Protein AF-A0A9I9E5L6-F1 (afdb_monomer)

Mean predicted aligned error: 13.13 Å

Secondary structure (DSSP, 8-state):
------------PPPPHHHHHHHHHHHHHHHHHS-TT--SGGGS-HHHHHHHHHHHHHHH---TTSHHHHHHHHHHHHHHHHHHHHHHHHHHTT-SSHHHHHHS--GGGT-----

pLDDT: mean 70.97, std 14.13, range [36.5, 89.25]

Structure (mmCIF, N/CA/C/O backbone):
data_AF-A0A9I9E5L6-F1
#
_entry.id   AF-A0A9I9E5L6-F1
#
loop_
_atom_site.group_PDB
_atom_site.id
_atom_site.type_symbol
_atom_site.label_atom_id
_atom_site.label_alt_id
_atom_site.label_comp_id
_atom_site.label_asym_id
_atom_site.label_entity_id
_atom_site.label_seq_id
_atom_site.pdbx_PDB_ins_code
_atom_site.Cartn_x
_atom_site.Cartn_y
_atom_site.Cartn_z
_atom_site.occupancy
_atom_site.B_iso_or_equiv
_atom_site.auth_seq_id
_atom_site.auth_comp_id
_atom_site.auth_asym_id
_atom_site.auth_atom_id
_atom_site.pdbx_PDB_model_num
ATOM 1 N N . MET A 1 1 ? 13.485 48.054 -10.323 1.00 51.59 1 MET A N 1
ATOM 2 C CA . MET A 1 1 ? 12.262 47.232 -10.395 1.00 51.59 1 MET A CA 1
ATOM 3 C C . MET A 1 1 ? 12.405 46.462 -11.680 1.00 51.59 1 MET A C 1
ATOM 5 O O . MET A 1 1 ? 12.017 46.977 -12.714 1.00 51.59 1 MET A O 1
ATOM 9 N N . ASP A 1 2 ? 13.037 45.298 -11.612 1.00 38.62 2 ASP A N 1
ATOM 10 C CA . ASP A 1 2 ? 13.203 44.422 -12.765 1.00 38.62 2 ASP A CA 1
ATOM 11 C C . ASP A 1 2 ? 12.664 43.060 -12.358 1.00 38.62 2 ASP A C 1
ATOM 13 O O . ASP A 1 2 ? 13.010 42.520 -11.305 1.00 38.62 2 ASP A O 1
ATOM 17 N N . ALA A 1 3 ? 11.682 42.619 -13.134 1.00 43.84 3 ALA A N 1
ATOM 1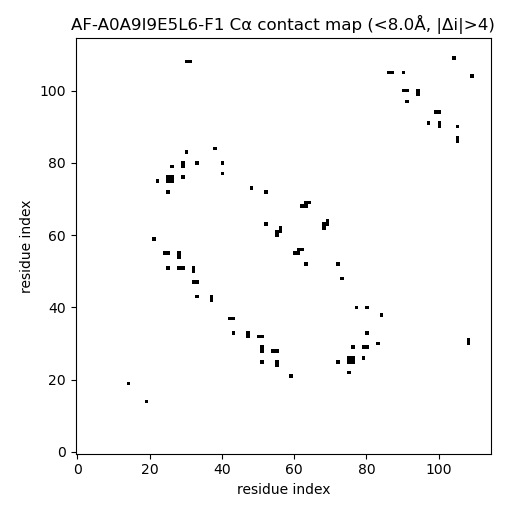8 C CA . ALA A 1 3 ? 10.855 41.463 -12.873 1.00 43.84 3 ALA A CA 1
ATOM 19 C C . ALA A 1 3 ? 11.687 40.178 -12.9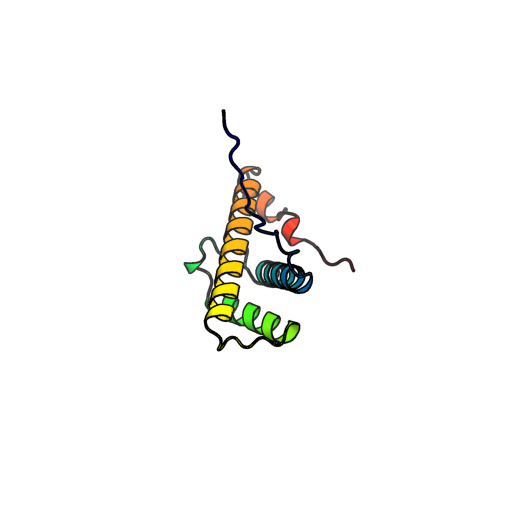36 1.00 43.84 3 ALA A C 1
ATOM 21 O O . ALA A 1 3 ? 12.451 39.963 -13.876 1.00 43.84 3 ALA A O 1
ATOM 22 N N . PHE A 1 4 ? 11.491 39.316 -11.940 1.00 43.53 4 PHE A N 1
ATOM 23 C CA . PHE A 1 4 ? 11.921 37.927 -11.981 1.00 43.53 4 PHE A CA 1
ATOM 24 C C . PHE A 1 4 ? 11.260 37.240 -13.180 1.00 43.53 4 PHE A C 1
ATOM 26 O O . PHE A 1 4 ? 10.036 37.146 -13.262 1.00 43.53 4 PHE A O 1
ATOM 33 N N . HIS A 1 5 ? 12.084 36.781 -14.117 1.00 52.75 5 HIS A N 1
ATOM 34 C CA . HIS A 1 5 ? 11.692 35.789 -15.104 1.00 52.75 5 HIS A CA 1
ATOM 35 C C . HIS A 1 5 ? 11.777 34.425 -14.404 1.00 52.75 5 HIS A C 1
ATOM 37 O O . HIS A 1 5 ? 12.830 33.792 -14.380 1.00 52.75 5 HIS A O 1
ATOM 43 N N . ASP A 1 6 ? 10.689 34.027 -13.747 1.00 52.31 6 ASP A N 1
ATOM 44 C CA . ASP A 1 6 ? 10.504 32.667 -13.235 1.00 52.31 6 ASP A CA 1
ATOM 45 C C . ASP A 1 6 ? 10.082 31.773 -14.410 1.00 52.31 6 ASP A C 1
ATOM 47 O O . ASP A 1 6 ? 8.902 31.517 -14.650 1.00 52.31 6 ASP A O 1
ATOM 51 N N . ASP A 1 7 ? 11.066 31.347 -15.201 1.00 51.38 7 ASP A N 1
ATOM 52 C CA . ASP A 1 7 ? 10.886 30.292 -16.195 1.00 51.38 7 ASP A CA 1
ATOM 53 C C . ASP A 1 7 ? 11.178 28.951 -15.516 1.00 51.38 7 ASP A C 1
ATOM 55 O O . ASP A 1 7 ? 12.300 28.442 -15.511 1.00 51.38 7 ASP A O 1
ATOM 59 N N . HIS A 1 8 ? 10.151 28.389 -14.883 1.00 44.84 8 HIS A N 1
ATOM 60 C CA . HIS A 1 8 ? 10.152 26.979 -14.525 1.00 44.84 8 HIS A CA 1
ATOM 61 C C . HIS A 1 8 ? 8.966 26.293 -15.207 1.00 44.84 8 HIS A C 1
ATOM 63 O O . HIS A 1 8 ? 7.903 26.129 -14.606 1.00 44.84 8 HIS A O 1
ATOM 69 N N . PRO A 1 9 ? 9.120 25.810 -16.452 1.00 48.22 9 PRO A N 1
ATOM 70 C CA . PRO A 1 9 ? 8.153 24.9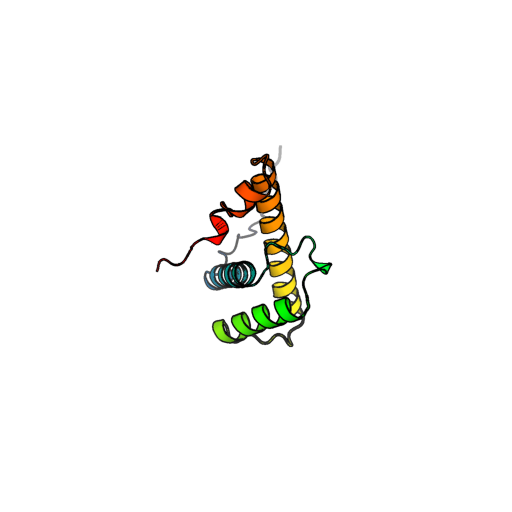20 -17.054 1.00 48.22 9 PRO A CA 1
ATOM 71 C C . PRO A 1 9 ? 8.465 23.515 -16.538 1.00 48.22 9 PRO A C 1
ATOM 73 O O . PRO A 1 9 ? 8.826 22.615 -17.297 1.00 48.22 9 PRO A O 1
ATOM 76 N N . TRP A 1 10 ? 8.338 23.294 -15.223 1.00 44.62 10 TRP A N 1
ATOM 77 C CA . TRP A 1 10 ? 8.156 21.930 -14.737 1.00 44.62 10 TRP A CA 1
ATOM 78 C C . TRP A 1 10 ? 6.715 21.547 -15.034 1.00 44.62 10 TRP A C 1
ATOM 80 O O . TRP A 1 10 ? 5.848 21.550 -14.169 1.00 44.62 10 TRP A O 1
ATOM 90 N N . SER A 1 11 ? 6.474 21.295 -16.321 1.00 42.81 11 SER A N 1
ATOM 91 C CA . SER A 1 11 ? 5.306 20.597 -16.823 1.00 42.81 11 SER A CA 1
ATOM 92 C C . SER A 1 11 ? 5.013 19.453 -15.860 1.00 42.81 11 SER A C 1
ATOM 94 O O . SER A 1 11 ? 5.773 18.482 -15.785 1.00 42.81 11 SER A O 1
ATOM 96 N N . GLU A 1 12 ? 3.927 19.583 -15.098 1.00 54.50 12 GLU A N 1
ATOM 97 C CA . GLU A 1 12 ? 3.240 18.446 -14.510 1.00 54.50 12 GLU A CA 1
ATOM 98 C C . GLU A 1 12 ? 2.837 17.569 -15.691 1.00 54.50 12 GLU A C 1
ATOM 100 O O . GLU A 1 12 ? 1.794 17.751 -16.319 1.00 54.50 12 GLU A O 1
ATOM 105 N N . LYS A 1 13 ? 3.752 16.682 -16.092 1.00 58.09 13 LYS A N 1
ATOM 106 C CA . LYS A 1 13 ? 3.489 15.689 -17.122 1.00 58.09 13 LYS A CA 1
ATOM 107 C C . LYS A 1 13 ? 2.217 14.981 -16.675 1.00 58.09 13 LYS A C 1
ATOM 109 O O . LYS A 1 13 ? 2.199 14.502 -15.536 1.00 58.09 13 LYS A O 1
ATOM 114 N N . PRO A 1 14 ? 1.169 14.918 -17.513 1.00 46.09 14 PRO A N 1
ATOM 115 C CA . PRO A 1 14 ? -0.045 14.226 -17.131 1.00 46.09 14 PRO A CA 1
ATOM 116 C C . PRO A 1 14 ? 0.355 12.811 -16.729 1.00 46.09 14 PRO A C 1
ATOM 118 O O . PRO A 1 14 ? 0.989 12.088 -17.504 1.00 46.09 14 PRO A O 1
ATOM 121 N N . ILE A 1 15 ? 0.080 12.467 -15.471 1.00 61.72 15 ILE A N 1
ATOM 122 C CA . ILE A 1 15 ? 0.402 11.158 -14.918 1.00 61.72 15 ILE A CA 1
ATOM 123 C C . ILE A 1 15 ? -0.262 10.150 -15.846 1.00 61.72 15 ILE A C 1
ATOM 125 O O . ILE A 1 15 ? -1.472 10.209 -16.069 1.00 61.72 15 ILE A O 1
ATOM 129 N N . SER A 1 16 ? 0.550 9.280 -16.451 1.00 70.12 16 SER A N 1
ATOM 130 C CA . SER A 1 16 ? 0.058 8.312 -17.425 1.00 70.12 16 SER A CA 1
ATOM 131 C C . SER A 1 16 ? -1.147 7.572 -16.833 1.00 70.12 16 SER A C 1
ATOM 133 O O . SER A 1 16 ? -1.044 7.076 -15.705 1.00 70.12 16 SER A O 1
ATOM 135 N N . PRO A 1 17 ? -2.269 7.435 -17.564 1.00 67.75 17 PRO A N 1
ATOM 136 C CA . PRO A 1 17 ? -3.419 6.660 -17.102 1.00 67.75 17 PRO A CA 1
ATOM 137 C C . PRO A 1 17 ? -3.036 5.239 -16.664 1.00 67.75 17 PRO A C 1
ATOM 139 O O . PRO A 1 17 ? -3.675 4.659 -15.790 1.00 67.75 17 PRO A O 1
ATOM 142 N N . HIS A 1 18 ? -1.953 4.696 -17.229 1.00 70.00 18 HIS A N 1
ATOM 143 C CA . HIS A 1 18 ? -1.385 3.412 -16.836 1.00 70.00 18 HIS A CA 1
ATOM 144 C C . HIS A 1 18 ? -0.774 3.426 -15.428 1.00 70.00 18 HIS A C 1
ATOM 146 O O . HIS A 1 18 ? -0.969 2.471 -14.683 1.00 70.00 18 HIS A O 1
ATOM 152 N N . ALA A 1 19 ? -0.083 4.503 -15.045 1.00 68.94 19 ALA A N 1
ATOM 153 C CA . ALA A 1 19 ? 0.477 4.662 -13.704 1.00 68.94 19 ALA A CA 1
ATOM 154 C C . ALA A 1 19 ? -0.633 4.826 -12.656 1.00 68.94 19 ALA A C 1
ATOM 156 O O . ALA A 1 19 ? -0.571 4.211 -11.597 1.00 68.94 19 ALA A O 1
ATOM 157 N N . VAL A 1 20 ? -1.694 5.573 -12.98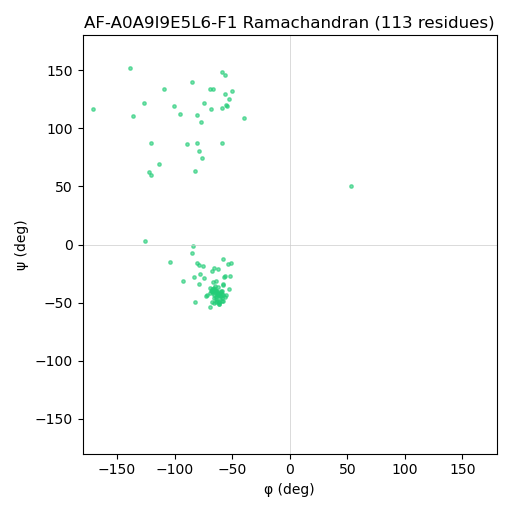8 1.00 74.06 20 VAL A N 1
ATOM 158 C CA . VAL A 1 20 ? -2.868 5.725 -12.113 1.00 74.06 20 VAL A CA 1
ATOM 159 C C . VAL A 1 20 ? -3.571 4.383 -11.893 1.00 74.06 20 VAL A C 1
ATOM 161 O O . VAL A 1 20 ? -3.825 4.004 -10.752 1.00 74.06 20 VAL A O 1
ATOM 164 N N . ARG A 1 21 ? -3.839 3.626 -12.968 1.00 77.62 21 ARG A N 1
ATOM 165 C CA . ARG A 1 21 ? -4.451 2.287 -12.877 1.00 77.62 21 ARG A CA 1
ATOM 166 C C . ARG A 1 21 ? -3.577 1.304 -12.105 1.00 77.62 21 ARG A C 1
ATOM 168 O O . ARG A 1 21 ? -4.098 0.480 -11.362 1.00 77.62 21 ARG A O 1
ATOM 175 N N . PHE A 1 22 ? -2.260 1.403 -12.264 1.00 75.06 22 PHE A N 1
ATOM 176 C CA . PHE A 1 22 ? -1.315 0.560 -11.549 1.00 75.06 22 PHE A CA 1
ATOM 177 C C . PHE A 1 22 ? -1.342 0.827 -10.040 1.00 75.06 22 PHE A C 1
ATOM 179 O O . PHE A 1 22 ? -1.545 -0.105 -9.265 1.00 75.06 22 PHE A O 1
ATOM 186 N N . SER A 1 23 ? -1.246 2.092 -9.619 1.00 75.69 23 SER A N 1
ATOM 187 C CA . SER A 1 23 ? -1.381 2.472 -8.207 1.00 75.69 23 SER A CA 1
ATOM 188 C C . SER A 1 23 ? -2.727 2.042 -7.617 1.00 75.69 23 SER A C 1
ATOM 190 O O . SER A 1 23 ? -2.765 1.458 -6.540 1.00 75.69 23 SER A O 1
ATOM 192 N N . GLN A 1 24 ? -3.829 2.231 -8.349 1.00 78.38 24 GLN A N 1
ATOM 193 C CA . GLN A 1 24 ? -5.156 1.799 -7.895 1.00 78.38 24 GLN A CA 1
ATOM 194 C C . GLN A 1 24 ? -5.263 0.278 -7.729 1.00 78.38 24 GLN A C 1
ATOM 196 O O . GLN A 1 24 ? -5.867 -0.199 -6.769 1.00 78.38 24 GLN A O 1
ATOM 201 N N . ALA A 1 25 ? -4.675 -0.500 -8.640 1.00 77.38 25 ALA A N 1
ATOM 202 C CA . ALA A 1 25 ? -4.665 -1.952 -8.524 1.00 77.38 25 ALA A CA 1
ATOM 203 C C . ALA A 1 25 ? -3.826 -2.422 -7.328 1.00 77.38 25 ALA A C 1
ATOM 205 O O . ALA A 1 25 ? -4.243 -3.345 -6.628 1.00 77.38 25 ALA A O 1
ATOM 206 N N . ILE A 1 26 ? -2.696 -1.759 -7.051 1.00 74.56 26 ILE A N 1
ATOM 207 C CA . ILE A 1 26 ? -1.902 -2.001 -5.838 1.00 74.56 26 ILE A CA 1
ATOM 208 C C . ILE A 1 26 ? -2.758 -1.744 -4.599 1.00 74.56 26 ILE A C 1
ATOM 210 O O . ILE A 1 26 ? -2.831 -2.609 -3.729 1.00 74.56 26 ILE A O 1
ATOM 214 N N . ASP A 1 27 ? -3.464 -0.614 -4.545 1.00 76.25 27 ASP A N 1
ATOM 215 C CA . ASP A 1 27 ? -4.326 -0.279 -3.411 1.00 76.25 27 ASP A CA 1
ATOM 216 C C . ASP A 1 27 ? -5.416 -1.327 -3.175 1.00 76.25 27 ASP A C 1
ATOM 218 O O . ASP A 1 27 ? -5.674 -1.711 -2.033 1.00 76.25 27 ASP A O 1
ATOM 222 N N . VAL A 1 28 ? -6.053 -1.814 -4.243 1.00 78.69 28 VAL A N 1
ATOM 223 C CA . VAL A 1 28 ? -7.084 -2.856 -4.152 1.00 78.69 28 VAL A CA 1
ATOM 224 C C . VAL A 1 28 ? -6.488 -4.176 -3.668 1.00 78.69 28 VAL A C 1
ATOM 226 O O . VAL A 1 28 ? -7.052 -4.790 -2.762 1.00 78.69 28 VAL A O 1
ATOM 229 N N . CYS A 1 29 ? -5.349 -4.606 -4.221 1.00 73.19 29 CYS A N 1
ATOM 230 C CA . CYS A 1 29 ? -4.688 -5.847 -3.806 1.00 73.19 29 CYS A CA 1
ATOM 231 C C . CYS A 1 29 ? -4.267 -5.775 -2.334 1.00 73.19 29 CYS A C 1
ATOM 233 O O . CYS A 1 29 ? -4.519 -6.698 -1.562 1.00 73.19 29 CYS A O 1
ATOM 235 N N . VAL A 1 30 ? -3.705 -4.642 -1.911 1.00 70.88 30 VAL A N 1
ATOM 236 C CA . VAL A 1 30 ? -3.340 -4.380 -0.516 1.00 70.88 30 VAL A CA 1
ATOM 237 C C . VAL A 1 30 ? -4.576 -4.424 0.377 1.00 70.88 30 VAL A C 1
ATOM 239 O O . VAL A 1 30 ? -4.610 -5.175 1.340 1.00 70.88 30 VAL A O 1
ATOM 242 N N . ARG A 1 31 ? -5.649 -3.701 0.058 1.00 68.88 31 ARG A N 1
ATOM 243 C CA . ARG A 1 31 ? -6.851 -3.685 0.911 1.00 68.88 31 ARG A CA 1
ATOM 244 C C . ARG A 1 31 ? -7.554 -5.040 0.999 1.00 68.88 31 ARG A C 1
ATOM 246 O O . ARG A 1 31 ? -8.067 -5.368 2.06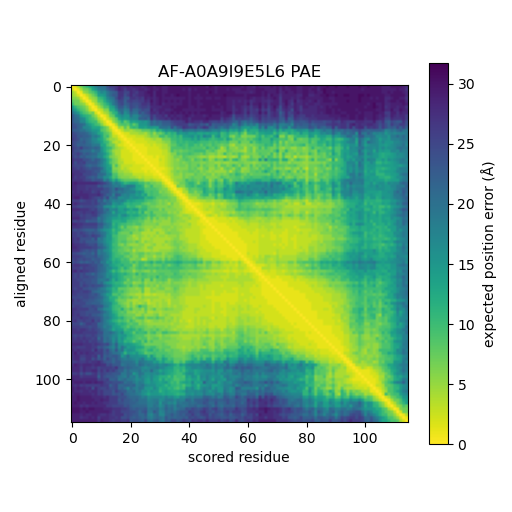3 1.00 68.88 31 ARG A O 1
ATOM 253 N N . LYS A 1 32 ? -7.569 -5.824 -0.085 1.00 70.81 32 LYS A N 1
ATOM 254 C CA . LYS A 1 32 ? -8.132 -7.186 -0.092 1.00 70.81 32 LYS A CA 1
ATOM 255 C C . LYS A 1 32 ? -7.313 -8.150 0.760 1.00 70.81 32 LYS A C 1
ATOM 257 O O . LYS A 1 32 ? -7.882 -9.017 1.416 1.00 70.81 32 LYS A O 1
ATOM 262 N N . THR A 1 33 ? -5.991 -8.005 0.736 1.00 65.31 33 THR A N 1
ATOM 263 C CA . THR A 1 33 ? -5.086 -8.983 1.350 1.00 65.31 33 THR A CA 1
ATOM 264 C C . THR A 1 33 ? -4.737 -8.618 2.793 1.00 65.31 33 THR A C 1
ATOM 266 O O . THR A 1 33 ? -4.525 -9.509 3.608 1.00 65.31 33 THR A O 1
ATOM 269 N N . PHE A 1 34 ? -4.686 -7.332 3.155 1.00 64.69 34 PHE A N 1
ATOM 270 C CA . PHE A 1 34 ? -4.232 -6.919 4.482 1.00 64.69 34 PHE A CA 1
ATOM 271 C C . PHE A 1 34 ? -5.275 -7.205 5.569 1.00 64.69 34 PHE A C 1
ATOM 273 O O . PHE A 1 34 ? -6.379 -6.653 5.543 1.00 64.69 34 PHE A O 1
ATOM 280 N N . PRO A 1 35 ? -4.928 -8.000 6.596 1.00 60.81 35 PRO A N 1
ATOM 281 C CA . PRO A 1 35 ? -5.819 -8.237 7.714 1.00 60.81 35 PRO A CA 1
ATOM 282 C C . PRO A 1 35 ? -5.965 -6.961 8.540 1.00 60.81 35 PRO A C 1
ATOM 284 O O . PRO A 1 35 ? -4.975 -6.380 8.985 1.00 60.81 35 PRO A O 1
ATOM 287 N N . VAL A 1 36 ? -7.203 -6.617 8.902 1.00 61.84 36 VAL A N 1
ATOM 288 C CA . VAL A 1 36 ? -7.528 -5.558 9.886 1.00 61.84 36 VAL A CA 1
ATOM 289 C C . VAL A 1 36 ? -6.793 -5.758 11.231 1.00 61.84 36 VAL A C 1
ATOM 291 O O . VAL A 1 36 ? -6.687 -4.843 12.041 1.00 61.84 36 VAL A O 1
ATOM 294 N N . ARG A 1 37 ? -6.265 -6.966 11.487 1.00 59.03 37 ARG A N 1
ATOM 295 C CA . ARG A 1 37 ? -5.543 -7.332 12.715 1.00 59.03 37 ARG A CA 1
ATOM 296 C C . ARG A 1 37 ? -4.075 -6.887 12.744 1.00 59.03 37 ARG A C 1
ATOM 298 O O . ARG A 1 37 ? -3.493 -6.903 13.826 1.00 59.03 37 ARG A O 1
ATOM 305 N N . CYS A 1 38 ? -3.472 -6.516 11.614 1.00 64.12 38 CYS A N 1
ATOM 306 C CA . CYS A 1 38 ? -2.079 -6.069 11.580 1.00 64.12 38 CYS A CA 1
ATOM 307 C C . CYS A 1 38 ? -1.981 -4.630 12.104 1.00 64.12 38 CYS A C 1
ATOM 309 O O . CYS A 1 38 ? -2.362 -3.687 11.417 1.00 64.12 38 CYS A O 1
ATOM 311 N N . LEU A 1 39 ? -1.474 -4.472 13.331 1.00 64.75 39 LEU A N 1
ATOM 312 C CA . LEU A 1 39 ? -1.299 -3.175 14.001 1.00 64.75 39 LEU A CA 1
ATOM 313 C C . LEU A 1 39 ? -0.062 -2.415 13.501 1.00 64.75 39 LEU A C 1
ATOM 315 O O . LEU A 1 39 ? 0.003 -1.189 13.609 1.00 64.75 39 LEU A O 1
ATOM 319 N N . LYS A 1 40 ? 0.942 -3.133 12.985 1.00 73.12 40 LYS A N 1
ATOM 320 C CA . LYS A 1 40 ? 2.194 -2.570 12.470 1.00 73.12 40 LYS A CA 1
ATOM 321 C C . LYS A 1 40 ? 2.607 -3.280 11.187 1.00 73.12 40 LYS A C 1
ATOM 323 O O . LYS A 1 40 ? 2.370 -4.470 11.026 1.00 73.12 40 LYS A O 1
ATOM 328 N N . TRP A 1 41 ? 3.322 -2.566 10.319 1.00 74.19 41 TRP A N 1
ATOM 329 C CA . TRP A 1 41 ? 3.904 -3.144 9.102 1.00 74.19 41 TRP A CA 1
ATOM 330 C C . TRP A 1 41 ? 4.854 -4.315 9.399 1.00 74.19 41 TRP A C 1
ATOM 332 O O . TRP A 1 41 ? 4.889 -5.281 8.654 1.00 74.19 41 TRP A O 1
ATOM 342 N N . ALA A 1 42 ? 5.585 -4.267 10.517 1.00 79.50 42 ALA A N 1
ATOM 343 C CA . ALA A 1 42 ? 6.456 -5.366 10.941 1.00 79.50 42 ALA A CA 1
ATOM 344 C C . ALA A 1 42 ? 5.691 -6.651 11.317 1.00 79.50 42 ALA A C 1
ATOM 346 O O . ALA A 1 42 ? 6.283 -7.726 11.300 1.00 79.50 42 ALA A O 1
ATOM 347 N N . ASP A 1 43 ? 4.394 -6.543 11.633 1.00 76.25 43 ASP A N 1
ATOM 348 C CA . ASP A 1 43 ? 3.526 -7.687 11.939 1.00 76.25 43 ASP A CA 1
ATOM 349 C C . ASP A 1 43 ? 2.943 -8.314 10.660 1.00 76.25 43 ASP A C 1
ATOM 351 O O . ASP A 1 43 ? 2.278 -9.349 10.712 1.00 76.25 43 ASP A O 1
ATOM 355 N N . VAL A 1 44 ? 3.154 -7.678 9.504 1.00 74.19 44 VAL A N 1
ATOM 356 C CA . VAL A 1 44 ? 2.715 -8.176 8.202 1.00 74.19 44 VAL A CA 1
ATOM 357 C C . VAL A 1 44 ? 3.728 -9.220 7.753 1.00 74.19 44 VAL A C 1
ATOM 359 O O . VAL A 1 44 ? 4.886 -8.912 7.464 1.00 74.19 44 VAL A O 1
ATOM 362 N N . GLY A 1 45 ? 3.294 -10.480 7.723 1.00 81.50 45 GLY A N 1
ATOM 363 C CA . GLY A 1 45 ? 4.124 -11.583 7.255 1.00 81.50 45 GLY A CA 1
ATOM 364 C C . GLY A 1 45 ? 4.587 -11.362 5.814 1.00 81.50 45 GLY A C 1
ATOM 365 O O . GLY A 1 45 ? 3.864 -10.793 4.995 1.00 81.50 45 GLY A O 1
ATOM 366 N N . ARG A 1 46 ? 5.786 -11.859 5.480 1.00 83.38 46 ARG A N 1
ATOM 367 C CA . ARG A 1 46 ? 6.310 -11.792 4.102 1.00 83.38 46 ARG A CA 1
ATOM 368 C C . ARG A 1 46 ? 5.374 -12.453 3.084 1.00 83.38 46 ARG A C 1
ATOM 370 O O . ARG A 1 46 ? 5.306 -11.984 1.956 1.00 83.38 46 ARG A O 1
ATOM 377 N N . GLU A 1 47 ? 4.597 -13.443 3.517 1.00 83.00 47 GLU A N 1
ATOM 378 C CA . GLU A 1 47 ? 3.550 -14.102 2.727 1.00 83.00 47 GLU A CA 1
ATOM 379 C C . GLU A 1 47 ? 2.541 -13.112 2.111 1.00 83.00 47 GLU A C 1
ATOM 381 O O . GLU A 1 47 ? 2.170 -13.253 0.951 1.00 83.00 47 GLU A O 1
ATOM 386 N N . TYR A 1 48 ? 2.158 -12.048 2.827 1.00 78.00 48 TYR A N 1
ATOM 387 C CA . TYR A 1 48 ? 1.222 -11.036 2.319 1.00 78.00 48 TYR A CA 1
ATOM 388 C C . TYR A 1 48 ? 1.841 -10.195 1.204 1.00 78.00 48 TYR A C 1
ATOM 390 O O . TYR A 1 48 ? 1.173 -9.836 0.234 1.00 78.00 48 TYR A O 1
ATOM 398 N N . ILE A 1 49 ? 3.131 -9.888 1.345 1.00 82.69 49 ILE A N 1
ATOM 399 C CA . ILE A 1 49 ? 3.893 -9.150 0.339 1.00 82.69 49 ILE A CA 1
ATOM 400 C C . ILE A 1 49 ? 4.021 -9.997 -0.930 1.00 82.69 49 ILE A C 1
ATOM 402 O O . ILE A 1 49 ? 3.847 -9.481 -2.031 1.00 82.69 49 ILE A O 1
ATOM 406 N N . GLU A 1 50 ? 4.273 -11.296 -0.781 1.00 86.94 50 GLU A N 1
ATOM 407 C CA . GLU A 1 50 ? 4.369 -12.238 -1.899 1.00 86.94 50 GLU A CA 1
ATOM 408 C C . GLU A 1 50 ? 3.031 -12.430 -2.624 1.00 86.94 50 GLU A C 1
ATOM 410 O O . GLU A 1 50 ? 3.019 -12.435 -3.853 1.00 86.94 50 GLU A O 1
ATOM 415 N N . ILE A 1 51 ? 1.907 -12.497 -1.901 1.00 85.44 51 ILE A N 1
ATOM 416 C CA . ILE A 1 51 ? 0.567 -12.586 -2.507 1.00 85.44 51 ILE A CA 1
ATOM 417 C C . ILE A 1 51 ? 0.274 -11.352 -3.367 1.00 85.44 51 ILE A C 1
ATOM 419 O O . ILE A 1 51 ? -0.058 -11.487 -4.544 1.00 85.44 51 ILE A O 1
ATOM 423 N N . VAL A 1 52 ? 0.463 -10.146 -2.819 1.00 83.12 52 VAL A N 1
ATOM 424 C CA . VAL A 1 52 ? 0.204 -8.897 -3.555 1.00 83.12 52 VAL A CA 1
ATOM 425 C C . VAL A 1 52 ? 1.124 -8.773 -4.769 1.00 83.12 52 VAL A C 1
ATOM 427 O O . VAL A 1 52 ? 0.674 -8.379 -5.844 1.00 83.12 52 VAL A O 1
ATOM 430 N N . LYS A 1 53 ? 2.402 -9.146 -4.640 1.00 86.94 53 LYS A N 1
ATOM 431 C CA . LYS A 1 53 ? 3.318 -9.195 -5.788 1.00 86.94 53 LYS A CA 1
ATOM 432 C C . LYS A 1 53 ? 2.850 -10.209 -6.835 1.00 86.94 53 LYS A C 1
ATOM 434 O O . LYS A 1 53 ? 2.852 -9.875 -8.014 1.00 86.94 53 LYS A O 1
ATOM 439 N N . GLY A 1 54 ? 2.385 -11.392 -6.433 1.00 87.38 54 GLY A N 1
ATOM 440 C CA . GLY A 1 54 ? 1.834 -12.401 -7.344 1.00 87.38 54 GLY A CA 1
ATOM 441 C C . GLY A 1 54 ? 0.622 -11.899 -8.137 1.00 87.38 54 GLY A C 1
ATOM 442 O O . GLY A 1 54 ? 0.567 -12.066 -9.358 1.00 87.38 54 GLY A O 1
ATOM 443 N N . ASP A 1 55 ? -0.307 -11.207 -7.476 1.00 86.31 55 ASP A N 1
ATOM 444 C CA . ASP A 1 55 ? -1.470 -10.601 -8.135 1.00 86.31 55 ASP A CA 1
ATOM 445 C C . ASP A 1 55 ? -1.055 -9.508 -9.127 1.00 86.31 55 ASP A C 1
ATOM 447 O O . ASP A 1 55 ? -1.511 -9.489 -10.273 1.00 86.31 55 ASP A O 1
ATOM 451 N N . LEU A 1 56 ? -0.131 -8.630 -8.732 1.00 85.19 56 LEU A N 1
ATOM 452 C CA . LEU A 1 56 ? 0.389 -7.574 -9.603 1.00 85.19 56 LEU A CA 1
ATOM 453 C C . LEU A 1 56 ? 1.175 -8.135 -10.793 1.00 85.19 56 LEU A C 1
ATOM 455 O O . LEU A 1 56 ? 1.051 -7.618 -11.905 1.00 85.19 56 LEU A O 1
ATOM 459 N N . GLN A 1 57 ? 1.937 -9.212 -10.591 1.00 87.38 57 GLN A N 1
ATOM 460 C CA . GLN A 1 57 ? 2.627 -9.922 -11.664 1.00 87.38 57 GLN A CA 1
ATOM 461 C C . GLN A 1 57 ? 1.625 -10.476 -12.677 1.00 87.38 57 GLN A C 1
ATOM 463 O O . GLN A 1 57 ? 1.828 -10.334 -13.880 1.00 87.38 57 GLN A O 1
ATOM 468 N N . ARG A 1 58 ? 0.521 -11.065 -12.208 1.00 83.94 58 ARG A N 1
ATOM 469 C CA . ARG A 1 58 ? -0.530 -11.596 -13.082 1.00 83.94 58 ARG A CA 1
ATOM 470 C C . ARG A 1 58 ? -1.280 -10.496 -13.836 1.00 83.94 58 ARG A C 1
ATOM 472 O O . ARG A 1 58 ? -1.615 -10.693 -15.000 1.00 83.94 58 ARG A O 1
ATOM 479 N N . LEU A 1 59 ? -1.564 -9.369 -13.185 1.00 82.19 59 LEU A N 1
ATOM 480 C CA . LEU A 1 59 ? -2.364 -8.282 -13.759 1.00 82.19 59 LEU A CA 1
ATOM 481 C C . LEU A 1 59 ? -1.574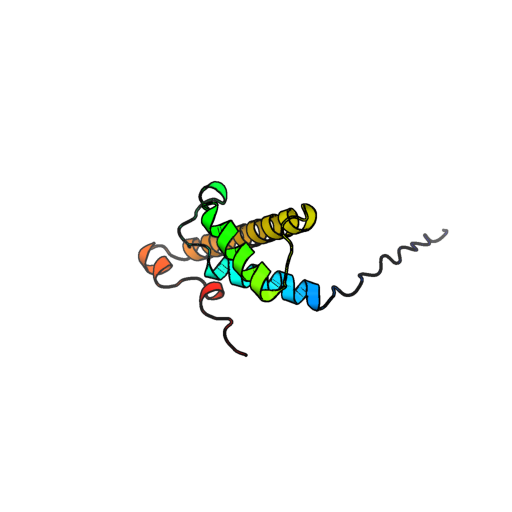 -7.399 -14.734 1.00 82.19 59 LEU A C 1
ATOM 483 O O . LEU A 1 59 ? -2.144 -6.916 -15.709 1.00 82.19 59 LEU A O 1
ATOM 487 N N . PHE A 1 60 ? -0.280 -7.187 -14.481 1.00 81.00 60 PHE A N 1
ATOM 488 C CA . PHE A 1 60 ? 0.535 -6.215 -15.221 1.00 81.00 60 PHE A CA 1
ATOM 489 C C . PHE A 1 60 ? 1.808 -6.801 -15.843 1.00 81.00 60 PHE A C 1
ATOM 491 O O . PHE A 1 60 ? 2.570 -6.052 -16.447 1.00 81.00 60 PHE A O 1
ATOM 498 N N . VAL A 1 61 ? 2.038 -8.116 -15.732 1.00 82.62 61 VAL A N 1
ATOM 499 C CA . VAL A 1 61 ? 3.228 -8.809 -16.268 1.00 82.62 61 VAL A CA 1
ATOM 500 C C . VAL A 1 61 ? 4.520 -8.141 -15.783 1.00 82.62 61 VAL A C 1
ATOM 502 O O . VAL A 1 61 ? 5.402 -7.776 -16.556 1.00 82.62 61 VAL A O 1
ATOM 505 N N . LEU A 1 62 ? 4.602 -7.924 -14.470 1.00 82.88 62 LEU A N 1
ATOM 506 C CA . LEU A 1 62 ? 5.739 -7.251 -13.850 1.00 82.88 62 LEU A CA 1
ATOM 507 C C . LEU A 1 62 ? 6.889 -8.201 -13.555 1.00 82.88 62 LEU A C 1
ATOM 509 O O . LEU A 1 62 ? 6.684 -9.299 -13.041 1.00 82.88 62 LEU A O 1
ATOM 513 N N . ASP A 1 63 ? 8.103 -7.717 -13.799 1.00 81.88 63 ASP A N 1
ATOM 514 C CA . ASP A 1 63 ? 9.319 -8.343 -13.302 1.00 81.88 63 ASP A CA 1
ATOM 515 C C . ASP A 1 63 ? 9.752 -7.677 -11.991 1.00 81.88 63 ASP A C 1
ATOM 517 O O . ASP A 1 63 ? 10.155 -6.513 -11.960 1.00 81.88 63 ASP A O 1
ATOM 521 N N . PHE A 1 64 ? 9.661 -8.428 -10.896 1.00 83.44 64 PHE A N 1
ATOM 522 C CA . PHE A 1 64 ? 10.108 -7.989 -9.574 1.00 83.44 64 PHE A CA 1
ATOM 523 C C . PHE A 1 64 ? 11.606 -8.209 -9.331 1.00 83.44 64 PHE A C 1
ATOM 525 O O . PHE A 1 64 ? 12.102 -7.819 -8.274 1.00 83.44 64 PHE A O 1
ATOM 532 N N . ASN A 1 65 ? 12.343 -8.788 -10.289 1.00 86.81 65 ASN A N 1
ATOM 533 C CA . ASN A 1 65 ? 13.806 -8.793 -10.238 1.00 86.81 65 ASN A CA 1
ATOM 534 C C . ASN A 1 65 ? 14.380 -7.380 -10.410 1.00 86.81 65 ASN A C 1
ATOM 536 O O . ASN A 1 65 ? 15.490 -7.110 -9.946 1.00 86.81 65 ASN A O 1
ATOM 540 N N . ASP A 1 66 ? 13.623 -6.466 -11.028 1.00 87.50 66 ASP A N 1
ATOM 541 C CA . ASP A 1 66 ? 13.982 -5.056 -11.050 1.00 87.50 66 ASP A CA 1
ATOM 542 C C . ASP A 1 66 ? 13.855 -4.447 -9.645 1.00 87.50 66 ASP A C 1
ATOM 544 O O . ASP A 1 66 ? 12.778 -4.357 -9.043 1.00 87.50 66 ASP A O 1
ATOM 548 N N . GLN A 1 67 ? 14.992 -4.003 -9.110 1.00 87.62 67 GLN A N 1
ATOM 549 C CA . GLN A 1 67 ? 15.069 -3.483 -7.750 1.00 87.62 67 GLN A CA 1
ATOM 550 C C . GLN A 1 67 ? 14.230 -2.210 -7.562 1.00 87.62 67 GLN A C 1
ATOM 552 O O . GLN A 1 67 ? 13.721 -1.977 -6.460 1.00 87.62 67 GLN A O 1
ATOM 557 N N . ALA A 1 68 ? 14.083 -1.379 -8.598 1.00 86.25 68 ALA A N 1
ATOM 558 C CA . ALA A 1 68 ? 13.312 -0.144 -8.514 1.00 86.25 68 ALA A CA 1
ATOM 559 C C . ALA A 1 68 ? 11.808 -0.441 -8.453 1.00 86.25 68 ALA A C 1
ATOM 561 O O . ALA A 1 68 ? 11.121 0.099 -7.586 1.00 86.25 68 ALA A O 1
ATOM 562 N N . MET A 1 69 ? 11.318 -1.361 -9.282 1.00 84.81 69 MET A N 1
ATOM 563 C CA . MET A 1 69 ? 9.936 -1.839 -9.268 1.00 84.81 69 MET A CA 1
ATOM 564 C C . MET A 1 69 ? 9.594 -2.544 -7.960 1.00 84.81 69 MET A C 1
ATOM 566 O O . MET A 1 69 ? 8.544 -2.272 -7.371 1.00 84.81 69 MET A O 1
ATOM 570 N N . ASN A 1 70 ? 10.500 -3.382 -7.449 1.00 86.62 70 ASN A N 1
ATOM 571 C CA . ASN A 1 70 ? 10.301 -4.039 -6.163 1.00 86.62 70 ASN A CA 1
ATOM 572 C C . ASN A 1 70 ? 10.168 -3.020 -5.017 1.00 86.62 70 ASN A C 1
ATOM 574 O O . ASN A 1 70 ? 9.236 -3.104 -4.216 1.00 86.62 70 ASN A O 1
ATOM 578 N N . ARG A 1 71 ? 11.057 -2.016 -4.972 1.00 89.25 71 ARG A N 1
ATOM 579 C CA . ARG A 1 71 ? 10.989 -0.930 -3.979 1.00 89.25 71 ARG A CA 1
ATOM 580 C C . ARG A 1 71 ? 9.739 -0.073 -4.143 1.00 89.25 71 ARG A C 1
ATOM 582 O O . ARG A 1 71 ? 9.161 0.329 -3.139 1.00 89.25 71 ARG A O 1
ATOM 589 N N . PHE A 1 72 ? 9.326 0.209 -5.378 1.00 86.62 72 PHE A N 1
ATOM 590 C CA . PHE A 1 72 ? 8.124 0.990 -5.651 1.00 86.62 72 PHE A CA 1
ATOM 591 C C . PHE A 1 72 ? 6.880 0.292 -5.104 1.00 86.62 72 PHE A C 1
ATOM 593 O O . PHE A 1 72 ? 6.113 0.911 -4.370 1.00 86.62 72 PHE A O 1
ATOM 600 N N . VAL A 1 73 ? 6.706 -0.998 -5.399 1.00 86.00 73 VAL A N 1
ATOM 601 C CA . VAL A 1 73 ? 5.551 -1.758 -4.912 1.00 86.00 73 VAL A CA 1
ATOM 602 C C . VAL A 1 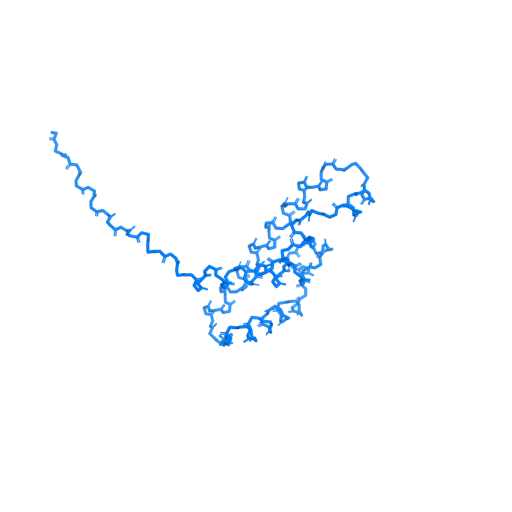73 ? 5.565 -1.856 -3.391 1.00 86.00 73 VAL A C 1
ATOM 604 O O . VAL A 1 73 ? 4.563 -1.526 -2.770 1.00 86.00 73 VAL A O 1
ATOM 607 N N . GLU A 1 74 ? 6.694 -2.193 -2.763 1.00 87.44 74 GLU A N 1
ATOM 608 C CA . GLU A 1 74 ? 6.781 -2.231 -1.294 1.00 87.44 74 GLU A CA 1
ATOM 609 C C . GLU A 1 74 ? 6.480 -0.870 -0.647 1.00 87.44 74 GLU A C 1
ATOM 611 O O . GLU A 1 74 ? 5.774 -0.801 0.361 1.00 87.44 74 GLU A O 1
ATOM 616 N N . TYR A 1 75 ? 6.964 0.223 -1.243 1.00 87.94 75 TYR A N 1
ATOM 617 C CA . TYR A 1 75 ? 6.682 1.576 -0.773 1.00 87.94 75 TYR A CA 1
ATOM 618 C C . TYR A 1 75 ? 5.200 1.943 -0.907 1.00 87.94 75 TYR A C 1
ATOM 620 O O . TYR A 1 75 ? 4.624 2.513 0.024 1.00 87.94 75 TYR A O 1
ATOM 628 N N . GLN A 1 76 ? 4.576 1.612 -2.042 1.00 84.06 76 GLN A N 1
ATOM 629 C CA . GLN A 1 76 ? 3.146 1.832 -2.253 1.00 84.06 76 GLN A CA 1
ATOM 630 C C . GLN A 1 76 ? 2.333 1.027 -1.237 1.00 84.06 76 GLN A C 1
ATOM 632 O O . GLN A 1 76 ? 1.555 1.615 -0.496 1.00 84.06 76 GLN A O 1
ATOM 637 N N . MET A 1 77 ? 2.614 -0.270 -1.080 1.00 84.44 77 MET A N 1
ATOM 638 C CA . MET A 1 77 ? 1.948 -1.116 -0.083 1.00 84.44 77 MET A CA 1
ATOM 639 C C . MET A 1 77 ? 2.062 -0.554 1.342 1.00 84.44 77 MET A C 1
ATOM 641 O O . MET A 1 77 ? 1.073 -0.519 2.076 1.00 84.44 77 MET A O 1
ATOM 645 N N . LEU A 1 78 ? 3.247 -0.075 1.736 1.00 85.25 78 LEU A N 1
ATOM 646 C CA . LEU A 1 78 ? 3.464 0.548 3.043 1.00 85.25 78 LEU A CA 1
ATOM 647 C C . LEU A 1 78 ? 2.675 1.856 3.203 1.00 85.25 78 LEU A C 1
ATOM 649 O O . LEU A 1 78 ? 2.167 2.142 4.289 1.00 85.25 78 LEU A O 1
ATOM 653 N N . THR A 1 79 ? 2.596 2.665 2.150 1.00 84.38 79 THR A N 1
ATOM 654 C CA . THR A 1 79 ? 1.871 3.942 2.162 1.00 84.38 79 THR A CA 1
ATOM 655 C C . THR A 1 79 ? 0.372 3.698 2.303 1.00 84.38 79 THR A C 1
ATOM 657 O O . THR A 1 79 ? -0.238 4.211 3.242 1.00 84.38 79 THR A O 1
ATOM 660 N N . THR A 1 80 ? -0.190 2.807 1.487 1.00 81.94 80 THR A N 1
ATOM 661 C CA . THR A 1 80 ? -1.595 2.390 1.567 1.00 81.94 80 THR A CA 1
ATOM 662 C C . THR A 1 80 ? -1.921 1.783 2.933 1.00 81.94 80 THR A C 1
ATOM 664 O O . THR A 1 80 ? -2.966 2.079 3.512 1.00 81.94 80 THR A O 1
ATOM 667 N N . PHE A 1 81 ? -1.017 0.979 3.507 1.00 80.88 81 PHE A N 1
ATOM 668 C CA . PHE A 1 81 ? -1.189 0.431 4.855 1.00 80.88 81 PHE A CA 1
ATOM 669 C C . PHE A 1 81 ? -1.269 1.530 5.925 1.00 80.88 81 PHE A C 1
ATOM 671 O O . PHE A 1 81 ? -2.114 1.462 6.817 1.00 80.88 81 PHE A O 1
ATOM 678 N N . LYS A 1 82 ? -0.426 2.567 5.843 1.00 82.62 82 LYS A N 1
ATOM 679 C CA . LYS A 1 82 ? -0.457 3.701 6.784 1.00 82.62 82 LYS A CA 1
ATOM 680 C C . LYS A 1 82 ? -1.746 4.511 6.674 1.00 82.62 82 LYS A C 1
ATOM 682 O O . LYS A 1 82 ? -2.285 4.930 7.701 1.00 82.62 82 LYS A O 1
ATOM 687 N N . GLU A 1 83 ? -2.236 4.733 5.459 1.00 82.06 83 GLU A N 1
ATOM 688 C CA . GLU A 1 83 ? -3.514 5.412 5.224 1.00 82.06 83 GLU A CA 1
ATOM 689 C C . GLU A 1 83 ? -4.676 4.597 5.786 1.00 82.06 83 GLU A C 1
ATOM 691 O O . GLU A 1 83 ? -5.448 5.097 6.603 1.00 82.06 83 GLU A O 1
ATOM 696 N N . PHE A 1 84 ? -4.721 3.306 5.452 1.00 76.62 84 PHE A N 1
ATOM 697 C CA . PHE A 1 84 ? -5.714 2.375 5.973 1.00 76.62 84 PHE A CA 1
ATOM 698 C C . PHE A 1 84 ? -5.719 2.336 7.506 1.00 76.62 84 PHE A C 1
ATOM 700 O O . PHE A 1 84 ? -6.775 2.408 8.137 1.00 76.62 84 PHE A O 1
ATOM 707 N N . TRP A 1 85 ? -4.535 2.276 8.117 1.00 76.75 85 TRP A N 1
ATOM 708 C CA . TRP A 1 85 ? -4.384 2.290 9.566 1.00 76.75 85 TRP A CA 1
ATOM 709 C C . TRP A 1 85 ? -4.888 3.594 10.189 1.00 76.75 85 TRP A C 1
ATOM 711 O O . TRP A 1 85 ? -5.586 3.580 11.204 1.00 76.75 85 TRP A O 1
ATOM 721 N N . THR A 1 86 ? -4.563 4.728 9.570 1.00 80.81 86 THR A N 1
ATOM 722 C CA . THR A 1 86 ? -5.013 6.054 10.011 1.00 80.81 86 THR A CA 1
ATOM 723 C C . THR A 1 86 ? -6.535 6.161 9.968 1.00 80.81 86 THR A C 1
ATOM 725 O O . THR A 1 86 ? -7.148 6.668 10.911 1.00 80.81 86 THR A O 1
ATOM 728 N N . ASP A 1 87 ? -7.154 5.650 8.909 1.00 77.62 87 ASP A N 1
ATOM 729 C CA . ASP A 1 87 ? -8.605 5.655 8.745 1.00 77.62 87 ASP A CA 1
ATOM 730 C C . ASP A 1 87 ? -9.290 4.715 9.732 1.00 77.62 87 ASP A C 1
ATOM 732 O O . ASP A 1 87 ? -10.268 5.105 10.374 1.00 77.62 87 ASP A O 1
ATOM 736 N N . CYS A 1 88 ? -8.728 3.525 9.942 1.00 72.88 88 CYS A N 1
ATOM 737 C CA . CYS A 1 88 ? -9.169 2.608 10.984 1.00 72.88 88 CYS A CA 1
ATOM 738 C C . CYS A 1 88 ? -9.076 3.269 12.363 1.00 72.88 88 CYS A C 1
ATOM 740 O O . CYS A 1 88 ? -10.056 3.277 13.098 1.00 72.88 88 CYS A O 1
ATOM 742 N N . HIS A 1 89 ? -7.953 3.900 12.714 1.00 76.81 89 HIS A N 1
ATOM 743 C CA . HIS A 1 89 ? -7.794 4.584 13.999 1.00 76.81 89 HIS A CA 1
ATOM 744 C C . HIS A 1 89 ? -8.831 5.700 14.202 1.00 76.81 89 HIS A C 1
ATOM 746 O O . HIS A 1 89 ? -9.469 5.773 15.255 1.00 76.81 89 HIS A O 1
ATOM 752 N N . LYS A 1 90 ? -9.052 6.543 13.182 1.00 79.81 90 LYS A N 1
ATOM 753 C CA . LYS A 1 90 ? -10.106 7.572 13.200 1.00 79.81 90 LYS A CA 1
ATOM 754 C C . LYS A 1 90 ? -11.493 6.961 13.373 1.00 79.81 90 LYS A C 1
ATOM 756 O O . LYS A 1 90 ? -12.316 7.533 14.080 1.00 79.81 90 LYS A O 1
ATOM 761 N N . HIS A 1 91 ? -11.755 5.838 12.712 1.00 73.88 91 HIS A N 1
ATOM 762 C CA . HIS A 1 91 ? -13.028 5.140 12.771 1.00 73.88 91 HIS A CA 1
ATOM 763 C C . HIS A 1 91 ? -13.256 4.513 14.153 1.00 73.88 91 HIS A C 1
ATOM 765 O O . HIS A 1 91 ? -14.240 4.844 14.802 1.00 73.88 91 HIS A O 1
ATOM 771 N N . PHE A 1 92 ? -12.320 3.705 14.659 1.00 69.44 92 PHE A N 1
ATOM 772 C CA . PHE A 1 92 ? -12.405 3.077 15.981 1.00 69.44 92 PHE A CA 1
ATOM 773 C C . PHE A 1 92 ? -12.548 4.106 17.108 1.00 69.44 92 PHE A C 1
ATOM 775 O O . PHE A 1 92 ? -13.293 3.863 18.046 1.00 69.44 92 PHE A O 1
ATOM 782 N N . LYS A 1 93 ? -11.922 5.288 16.997 1.00 79.19 93 LYS A N 1
ATOM 783 C CA . LYS A 1 93 ? -12.094 6.380 17.972 1.00 79.19 93 LYS A CA 1
ATOM 784 C C . LYS A 1 93 ? -13.537 6.911 18.059 1.00 79.19 93 LYS A C 1
ATOM 786 O O . LYS A 1 93 ? -13.882 7.533 19.058 1.00 79.19 93 LYS A O 1
ATOM 791 N N . LYS A 1 94 ? -14.376 6.700 17.035 1.00 78.81 94 LYS A N 1
ATOM 792 C CA . LYS A 1 94 ? -15.792 7.115 17.040 1.00 78.81 94 LYS A CA 1
ATOM 793 C C . LYS A 1 94 ? -16.696 6.165 17.829 1.00 78.81 94 LYS A C 1
ATOM 795 O O . LYS A 1 94 ? -17.796 6.570 18.189 1.00 78.81 94 LYS A O 1
ATOM 800 N N . TYR A 1 95 ? -16.244 4.943 18.101 1.00 71.19 95 TYR A N 1
ATOM 801 C CA . TYR A 1 95 ? -17.019 3.924 18.803 1.00 71.19 95 TYR A CA 1
ATOM 802 C C . TYR A 1 95 ? -16.454 3.703 20.204 1.00 71.19 95 TYR A C 1
ATOM 804 O O . TYR A 1 95 ? -15.247 3.562 20.384 1.00 71.19 95 TYR A O 1
ATOM 812 N N . ASN A 1 96 ? -17.335 3.649 21.204 1.00 68.00 96 ASN A N 1
ATOM 813 C CA . ASN A 1 96 ? -16.940 3.341 22.581 1.00 68.00 96 ASN A CA 1
ATOM 814 C C . ASN A 1 96 ? -16.826 1.825 22.822 1.00 68.00 96 ASN A C 1
ATOM 816 O O . ASN A 1 96 ? -16.042 1.403 23.669 1.00 68.00 96 ASN A O 1
ATOM 820 N N . ASP A 1 97 ? -17.580 1.008 22.073 1.00 75.12 97 ASP A N 1
ATOM 821 C CA . ASP A 1 97 ? -17.535 -0.455 22.148 1.00 75.12 97 ASP A CA 1
ATOM 822 C C . ASP A 1 97 ? -16.693 -1.051 20.997 1.00 75.12 97 ASP A C 1
ATOM 824 O O . ASP A 1 97 ? -17.049 -0.915 19.820 1.00 75.12 97 ASP A O 1
ATOM 828 N N . PRO A 1 98 ? -15.599 -1.778 21.301 1.00 63.28 98 PRO A N 1
ATOM 829 C CA . PRO A 1 98 ? -14.815 -2.508 20.307 1.00 63.28 98 PRO A CA 1
ATOM 830 C C . PRO A 1 98 ? -15.620 -3.516 19.476 1.00 63.28 98 PRO A C 1
ATOM 832 O O . PRO A 1 98 ? -15.218 -3.830 18.353 1.00 63.28 98 PRO A O 1
ATOM 835 N N . LYS A 1 99 ? -16.726 -4.063 20.004 1.00 69.31 99 LYS A N 1
ATOM 836 C CA . LYS A 1 99 ? -17.596 -4.975 19.245 1.00 69.31 99 LYS A CA 1
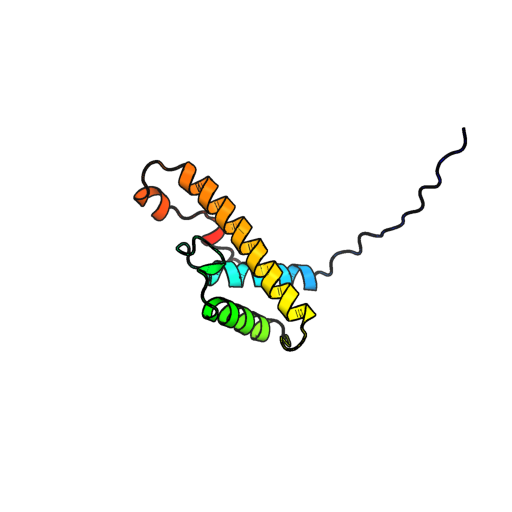ATOM 837 C C . LYS A 1 99 ? -18.384 -4.231 18.171 1.00 69.31 99 LYS A C 1
ATOM 839 O O . LYS A 1 99 ? -18.437 -4.701 17.038 1.00 69.31 99 LYS A O 1
ATOM 844 N N . GLU A 1 100 ? -18.926 -3.063 18.503 1.00 68.81 100 GLU A N 1
ATOM 845 C CA . GLU A 1 100 ? -19.669 -2.209 17.572 1.00 68.81 100 GLU A CA 1
ATOM 846 C C . GLU A 1 100 ? -18.774 -1.702 16.434 1.00 68.81 100 GLU A C 1
ATOM 848 O O . GLU A 1 100 ? -19.158 -1.738 15.266 1.00 68.81 100 GLU A O 1
ATOM 853 N N . ALA A 1 101 ? -17.532 -1.339 16.751 1.00 68.31 101 ALA A N 1
ATOM 854 C CA . ALA A 1 101 ? -16.562 -0.914 15.749 1.00 68.31 101 ALA A CA 1
ATOM 855 C C . ALA A 1 101 ? -16.144 -2.048 14.789 1.00 68.31 101 ALA A C 1
ATOM 857 O O . ALA A 1 101 ? -15.866 -1.812 13.618 1.00 68.31 101 ALA A O 1
ATOM 858 N N . ARG A 1 102 ? -16.110 -3.302 15.267 1.00 64.81 102 ARG A N 1
ATOM 859 C CA . ARG A 1 102 ? -15.837 -4.483 14.423 1.00 64.81 102 ARG A CA 1
ATOM 860 C C . ARG A 1 102 ? -17.018 -4.867 13.535 1.00 64.81 102 ARG A C 1
ATOM 862 O O . ARG A 1 102 ? -16.794 -5.435 12.472 1.00 64.81 102 ARG A O 1
ATOM 869 N N . ALA A 1 103 ? -18.243 -4.583 13.973 1.00 67.50 103 ALA A N 1
ATOM 870 C CA . ALA A 1 103 ? -19.454 -4.826 13.194 1.00 67.50 103 ALA A CA 1
ATOM 871 C C . ALA A 1 103 ? -19.649 -3.805 12.058 1.00 67.50 103 ALA A C 1
ATOM 873 O O . ALA A 1 103 ? -20.381 -4.089 11.117 1.00 67.50 103 ALA A O 1
ATOM 874 N N . ASN A 1 104 ? -18.976 -2.650 12.123 1.00 66.31 104 ASN A N 1
ATOM 875 C CA . ASN A 1 104 ? -19.102 -1.557 11.158 1.00 66.31 104 ASN A CA 1
ATOM 876 C C . ASN A 1 104 ? -17.748 -1.198 10.518 1.00 66.31 104 ASN A C 1
ATOM 878 O O . ASN A 1 104 ? -17.273 -0.088 10.722 1.00 66.31 104 ASN A O 1
ATOM 882 N N . PRO A 1 105 ? -17.072 -2.087 9.768 1.00 61.06 105 PRO A N 1
ATOM 883 C CA . PRO A 1 105 ? -15.792 -1.738 9.154 1.00 61.06 105 PRO A CA 1
ATOM 884 C C . PRO A 1 105 ? -15.927 -0.491 8.255 1.00 61.06 105 PRO A C 1
ATOM 886 O O . PRO A 1 105 ? -16.969 -0.301 7.624 1.00 61.06 105 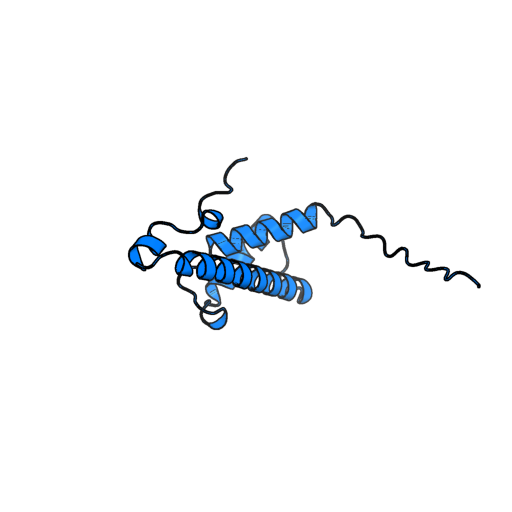PRO A O 1
ATOM 889 N N . PRO A 1 106 ? -14.895 0.372 8.162 1.00 62.47 106 PRO A N 1
ATOM 890 C CA . PRO A 1 106 ? -14.964 1.555 7.314 1.00 62.47 106 PRO A CA 1
ATOM 891 C C . PRO A 1 106 ? -15.289 1.155 5.867 1.00 62.47 106 PRO A C 1
ATOM 893 O O . PRO A 1 106 ? -14.608 0.308 5.293 1.00 62.47 106 PRO A O 1
ATOM 896 N N . ASN A 1 107 ? -16.297 1.803 5.268 1.00 55.97 107 ASN A N 1
ATOM 897 C CA . ASN A 1 107 ? -16.819 1.538 3.913 1.00 55.97 107 ASN A CA 1
ATOM 898 C C . ASN A 1 107 ? -15.744 1.505 2.803 1.00 55.97 107 ASN A C 1
ATOM 900 O O . ASN A 1 107 ? -15.986 0.969 1.727 1.00 55.97 107 ASN A O 1
ATOM 904 N N . ALA A 1 108 ? -14.537 2.016 3.069 1.00 53.22 108 ALA A N 1
ATOM 905 C CA . ALA A 1 108 ? -13.340 1.838 2.245 1.00 53.22 108 ALA A CA 1
ATOM 906 C C . ALA A 1 108 ? -12.918 0.363 2.026 1.00 53.22 108 ALA A C 1
ATOM 908 O O . ALA A 1 108 ? -12.061 0.114 1.173 1.00 53.22 108 ALA A O 1
ATOM 909 N N . LEU A 1 109 ? -13.495 -0.577 2.788 1.00 51.25 109 LEU A N 1
ATOM 910 C CA . LEU A 1 109 ? -13.315 -2.028 2.690 1.00 51.25 109 LEU A CA 1
ATOM 911 C C . LEU A 1 109 ? -14.490 -2.776 2.045 1.00 51.25 109 LEU A C 1
ATOM 913 O O . LEU A 1 109 ? -14.319 -3.947 1.722 1.00 51.25 109 LEU A O 1
ATOM 917 N N . VAL A 1 110 ? -15.672 -2.161 1.909 1.00 43.62 110 VAL A N 1
ATOM 918 C CA . VAL A 1 110 ? -16.887 -2.919 1.562 1.00 43.62 110 VAL A CA 1
ATOM 919 C C . VAL A 1 110 ? -16.996 -3.175 0.067 1.00 43.62 110 VAL A C 1
ATOM 921 O O . VAL A 1 110 ? -17.157 -4.325 -0.306 1.00 43.62 110 VAL A O 1
ATOM 924 N N . GLU A 1 111 ? -16.851 -2.187 -0.812 1.00 42.03 111 GLU A N 1
ATOM 925 C CA . GLU A 1 111 ? -16.953 -2.477 -2.245 1.00 42.03 111 GLU A CA 1
ATOM 926 C C . GLU A 1 111 ? -16.539 -1.259 -3.072 1.00 42.03 111 GLU A C 1
ATOM 928 O O . GLU A 1 111 ? -17.170 -0.208 -3.030 1.00 42.03 111 GLU A O 1
ATOM 933 N N . ARG A 1 112 ? -15.466 -1.394 -3.851 1.00 42.44 112 ARG A N 1
ATOM 934 C CA . ARG A 1 112 ? -15.431 -0.826 -5.203 1.00 42.44 112 ARG A CA 1
ATOM 935 C C . ARG A 1 112 ? -15.369 -2.010 -6.149 1.00 42.44 112 ARG A C 1
ATOM 937 O O . ARG A 1 112 ? -14.319 -2.338 -6.688 1.00 42.44 112 ARG A O 1
ATOM 944 N N . HIS A 1 113 ? -16.482 -2.722 -6.199 1.00 48.59 113 HIS A N 1
ATOM 945 C CA . HIS A 1 113 ? -16.762 -3.773 -7.157 1.00 48.59 113 HIS A CA 1
ATOM 946 C C . HIS A 1 113 ? -18.022 -3.351 -7.909 1.00 48.59 113 HIS A C 1
ATOM 948 O O . HIS A 1 113 ? -19.032 -4.025 -7.849 1.00 48.59 113 HIS A O 1
ATOM 954 N N . GLU A 1 114 ? -17.971 -2.206 -8.585 1.00 36.50 114 GLU A N 1
ATOM 955 C CA . GLU A 1 114 ? -18.969 -1.874 -9.599 1.00 36.50 114 GLU A CA 1
ATOM 956 C C . GLU A 1 114 ? -18.224 -1.303 -10.816 1.00 36.50 114 GLU A C 1
ATOM 958 O O . GLU A 1 114 ? -17.599 -0.245 -10.723 1.00 36.50 114 GLU A O 1
ATOM 963 N N . ASP A 1 115 ? -18.257 -2.131 -11.870 1.00 39.91 115 ASP A N 1
ATOM 964 C CA . ASP A 1 115 ? -17.909 -1.988 -13.298 1.00 39.91 115 ASP A CA 1
ATOM 965 C C . ASP A 1 115 ? -16.481 -1.611 -13.749 1.00 39.91 115 ASP A C 1
ATOM 967 O O . ASP A 1 115 ? -16.057 -0.435 -13.667 1.00 39.91 115 ASP A O 1
#

Solvent-accessible surface area (backbone atoms only — not comparable to full-atom values): 7272 Å² total; per-residue (Å²): 141,76,82,83,84,82,84,72,86,74,68,78,66,78,76,50,70,66,57,54,52,48,54,51,50,51,48,50,43,43,64,74,67,57,60,94,80,54,89,46,77,89,66,53,55,69,66,60,57,51,50,43,50,50,52,47,28,72,75,66,72,55,67,66,85,41,66,66,56,39,51,50,52,54,50,49,50,52,50,50,49,52,51,51,50,52,52,47,52,60,52,46,72,76,40,92,46,75,67,60,38,67,75,54,66,65,68,94,72,72,70,95,84,76,135

Foldseek 3Di:
DDDDPPPDPPPPPPDPVVNVVLLVLLLVLLLVQDDPPDLDPVSDDVVSVVSSVVSSCVVPVDDCVPVVVVVVSVVSSRVSVVVQNVVLVVQVVVDPDPVVSVVCDPPSNVDPPDD

Organism: Cucumis melo (NCBI:txid3656)

Sequence (115 aa):
MDAFHDDHPWSEKPISPHAVRFSQAIDVCVRKTFPVRCLKWADVGREYIEIVKGDLQRLFVLDFNDQAMNRFVEYQMLTTFKEFWTDCHKHFKKYNDPKEARANPPNALVERHED

Radius of gyration: 18.98 Å; Cα contacts (8 Å, |Δi|>4): 53; chains: 1; bounding box: 35×61×40 Å